Protein AF-A0AB39UZ59-F1 (afdb_monomer_lite)

Radius of gyration: 28.09 Å; chains: 1; bounding box: 66×59×65 Å

Sequence (91 aa):
MDRKASSAPNPHYRCPLGRLQPDRADPEAIKREGWREQGILVISPEDERLDWIEREFIRRIGERLYGRRPGRPSVAEARDGGSDRREVDHG

Secondary structure (DSSP, 8-state):
---------------GGGGGS-----HHHHHHHIIIII------TT-TTS-HHHHHHHHHHHHHHH-PPTT---TTGGGSS----------

pLDDT: mean 75.21, std 16.4, range [44.5, 95.25]

Foldseek 3Di:
DDDDDDPPPDPPPDPPCVVVPDDPPDPVVVQVCCCVPVVDHDDDLPDPPDDPVRSVVVQVVCCVPPNDDPPDDPPVRVPPPDDDDDDDDDD

Organism: NCBI:txid3142973

Structure (mmCIF, N/CA/C/O backbone):
data_AF-A0AB39UZ59-F1
#
_entry.id   AF-A0AB39UZ59-F1
#
loop_
_atom_site.group_PDB
_atom_site.id
_atom_site.type_symbol
_atom_site.label_atom_id
_atom_site.label_alt_id
_atom_site.label_comp_id
_atom_site.label_asym_id
_atom_site.label_entity_id
_atom_site.label_seq_id
_atom_site.pdbx_PDB_ins_code
_atom_site.Cartn_x
_atom_site.Cartn_y
_atom_site.Cartn_z
_atom_site.occupancy
_atom_site.B_iso_or_equiv
_atom_site.auth_seq_id
_atom_site.auth_comp_id
_atom_site.auth_asym_id
_atom_site.auth_atom_id
_atom_site.pdbx_PDB_model_num
ATOM 1 N N . MET A 1 1 ? -49.896 -50.802 8.585 1.00 46.12 1 MET A N 1
ATOM 2 C CA . MET A 1 1 ? -48.695 -50.601 9.432 1.00 46.12 1 MET A CA 1
ATOM 3 C C . MET A 1 1 ? -47.759 -49.760 8.594 1.00 46.12 1 MET A C 1
ATOM 5 O O . MET A 1 1 ? -46.948 -50.310 7.866 1.00 46.12 1 MET A O 1
ATOM 9 N N . ASP A 1 2 ? -47.914 -48.438 8.637 1.00 47.06 2 ASP A N 1
ATOM 10 C CA . ASP A 1 2 ? -47.311 -47.554 7.638 1.00 47.06 2 ASP A CA 1
ATOM 11 C C . ASP A 1 2 ? -46.542 -46.457 8.365 1.00 47.06 2 ASP A C 1
ATOM 13 O O . ASP A 1 2 ? -47.075 -45.414 8.735 1.00 47.06 2 ASP A O 1
ATOM 17 N N . ARG A 1 3 ? -45.264 -46.734 8.642 1.00 55.47 3 ARG A N 1
ATOM 18 C CA . ARG A 1 3 ? -44.324 -45.699 9.072 1.00 55.47 3 ARG A CA 1
ATOM 19 C C . ARG A 1 3 ? -43.888 -44.948 7.821 1.00 55.47 3 ARG A C 1
ATOM 21 O O . ARG A 1 3 ? -43.145 -45.504 7.017 1.00 55.47 3 ARG A O 1
ATOM 28 N N . LYS A 1 4 ? -44.290 -43.685 7.672 1.00 58.22 4 LYS A N 1
ATOM 29 C CA . LYS A 1 4 ? -43.615 -42.763 6.753 1.00 58.22 4 LYS A CA 1
ATOM 30 C C . LYS A 1 4 ? -42.933 -41.668 7.559 1.00 58.22 4 LYS A C 1
ATOM 32 O O . LYS A 1 4 ? -43.538 -41.037 8.418 1.00 58.22 4 LYS A O 1
ATOM 37 N N . ALA A 1 5 ? -41.630 -41.583 7.323 1.00 61.69 5 ALA A N 1
ATOM 38 C CA . ALA A 1 5 ? -40.637 -40.872 8.101 1.00 61.69 5 ALA A CA 1
ATOM 39 C C . ALA A 1 5 ? -41.016 -39.411 8.372 1.00 61.69 5 ALA A C 1
ATOM 41 O O . ALA A 1 5 ? -41.318 -38.652 7.452 1.00 61.69 5 ALA A O 1
ATOM 42 N N . SER A 1 6 ? -40.927 -39.027 9.645 1.00 57.91 6 SER A N 1
ATOM 43 C CA . SER A 1 6 ? -40.875 -37.631 10.062 1.00 57.91 6 SER A CA 1
ATOM 44 C C . SER A 1 6 ? -39.581 -37.026 9.511 1.00 57.91 6 SER A C 1
ATOM 46 O O . SER A 1 6 ? -38.490 -37.335 9.989 1.00 57.91 6 SER A O 1
ATOM 48 N N . SER A 1 7 ? -39.690 -36.224 8.452 1.00 59.03 7 SER A N 1
ATOM 49 C CA . SER A 1 7 ? -38.591 -35.394 7.962 1.00 59.03 7 SER A CA 1
ATOM 50 C C . SER A 1 7 ? -38.404 -34.246 8.950 1.00 59.03 7 SER A C 1
ATOM 52 O O . SER A 1 7 ? -39.035 -33.199 8.818 1.00 59.03 7 SER A O 1
ATOM 54 N N . ALA A 1 8 ? -37.581 -34.459 9.976 1.00 63.75 8 ALA A N 1
ATOM 55 C CA . ALA A 1 8 ? -37.217 -33.403 10.909 1.00 63.75 8 ALA A CA 1
ATOM 56 C C . ALA A 1 8 ? -36.523 -32.250 10.148 1.00 63.75 8 ALA A C 1
ATOM 58 O O . ALA A 1 8 ? -35.683 -32.517 9.283 1.00 63.75 8 ALA A O 1
ATOM 59 N N . PRO A 1 9 ? -36.855 -30.977 10.434 1.00 62.50 9 PRO A N 1
ATOM 60 C CA . PRO A 1 9 ? -36.169 -29.845 9.829 1.00 62.50 9 PRO A CA 1
ATOM 61 C C . PRO A 1 9 ? -34.706 -29.869 10.271 1.00 62.50 9 PRO A C 1
ATOM 63 O O . PRO A 1 9 ? -34.413 -29.811 11.463 1.00 62.50 9 PRO A O 1
ATOM 66 N N . ASN A 1 10 ? -33.790 -29.995 9.311 1.00 67.31 10 ASN A N 1
ATOM 67 C CA . ASN A 1 10 ? -32.355 -29.958 9.559 1.00 67.31 10 ASN A CA 1
ATOM 68 C C . ASN A 1 10 ? -31.998 -28.587 10.168 1.00 67.31 10 ASN A C 1
ATOM 70 O O . ASN A 1 10 ? -32.165 -27.571 9.482 1.00 67.31 10 ASN A O 1
ATOM 74 N N . PRO A 1 11 ? -31.549 -28.504 11.435 1.00 64.81 11 PRO A N 1
ATOM 75 C CA . PRO A 1 11 ? -31.126 -27.241 12.004 1.00 64.81 11 PRO A CA 1
ATOM 76 C C . PRO A 1 11 ? -29.796 -26.880 11.350 1.00 64.81 11 PRO A C 1
ATOM 78 O O . PRO A 1 11 ? -28.736 -27.357 11.751 1.00 64.81 11 PRO A O 1
ATOM 81 N N . HIS A 1 12 ? -29.851 -26.048 10.309 1.00 65.81 12 HIS A N 1
ATOM 82 C CA . HIS A 1 12 ? -28.665 -25.422 9.742 1.00 65.81 12 HIS A CA 1
ATOM 83 C C . HIS A 1 12 ? -27.919 -24.724 10.879 1.00 65.81 12 HIS A C 1
ATOM 85 O O . HIS A 1 12 ? -28.359 -23.690 11.387 1.00 65.81 12 HIS A O 1
ATOM 91 N N . TYR A 1 13 ? -26.815 -25.332 11.314 1.00 63.78 13 TYR A N 1
ATOM 92 C CA . TYR A 1 13 ? -25.997 -24.838 12.409 1.00 63.78 13 TYR A CA 1
ATOM 93 C C . TYR A 1 13 ? -25.347 -23.532 11.949 1.00 63.78 13 TYR A C 1
ATOM 95 O O . TYR A 1 13 ? -24.311 -23.513 11.288 1.00 63.78 13 TYR A O 1
ATOM 103 N N . ARG A 1 14 ? -26.017 -22.411 12.216 1.00 68.56 14 ARG A N 1
ATOM 104 C CA . ARG A 1 14 ? -25.512 -21.087 11.873 1.00 68.56 14 ARG A CA 1
ATOM 105 C C . ARG A 1 14 ? -24.461 -20.738 12.913 1.00 68.56 14 ARG A C 1
ATOM 107 O O . ARG A 1 14 ? -24.801 -20.515 14.074 1.00 68.56 14 ARG A O 1
ATOM 114 N N . CYS A 1 15 ? -23.192 -20.727 12.509 1.00 69.88 15 CYS A N 1
ATOM 115 C CA . CYS A 1 15 ? -22.085 -20.383 13.395 1.00 69.88 15 CYS A CA 1
ATOM 116 C C . CYS A 1 15 ? -22.404 -19.083 14.157 1.00 69.88 15 CYS A C 1
ATOM 118 O O . CYS A 1 15 ? -22.637 -18.053 13.515 1.00 69.88 15 CYS A O 1
ATOM 120 N N . PRO A 1 16 ? -22.406 -19.090 15.504 1.00 67.12 16 PRO A N 1
ATOM 121 C CA . PRO A 1 16 ? -22.744 -17.908 16.296 1.00 67.12 16 PRO A CA 1
ATOM 122 C C . PRO A 1 16 ? -21.760 -16.753 16.065 1.00 67.12 16 PRO A C 1
ATOM 124 O O . PRO A 1 16 ? -22.156 -15.597 16.175 1.00 67.12 16 PRO A O 1
ATOM 127 N N . LEU A 1 17 ? -20.527 -17.064 15.648 1.00 70.88 17 LEU A N 1
ATOM 128 C CA . LEU A 1 17 ? -19.497 -16.092 15.272 1.00 70.88 17 LEU A CA 1
ATOM 129 C C . LEU A 1 17 ? -19.780 -15.374 13.945 1.00 70.88 17 LEU A C 1
ATOM 131 O O . LEU A 1 17 ? -19.313 -14.260 13.754 1.00 70.88 17 LEU A O 1
ATOM 135 N N . GLY A 1 18 ? -20.582 -15.956 13.046 1.00 66.62 18 GLY A N 1
ATOM 136 C CA . GLY A 1 18 ? -20.919 -15.314 11.771 1.00 66.62 18 GLY A CA 1
ATOM 137 C C . GLY A 1 18 ? -21.768 -14.049 11.937 1.00 66.62 18 GLY A C 1
ATOM 138 O O . GLY A 1 18 ? -21.753 -13.189 11.070 1.00 66.62 18 GLY A O 1
ATOM 139 N N . ARG A 1 19 ? -22.479 -13.909 13.067 1.00 67.56 19 ARG A N 1
ATOM 140 C CA . ARG A 1 19 ? -23.214 -12.680 13.427 1.00 67.56 19 ARG A CA 1
ATOM 141 C C . ARG A 1 19 ? -22.325 -11.590 14.022 1.00 67.56 19 ARG A C 1
ATOM 143 O O . ARG A 1 19 ? -22.764 -10.455 14.125 1.00 67.56 19 ARG A O 1
ATOM 150 N N . LEU A 1 20 ? -21.121 -11.955 14.455 1.00 70.56 20 LEU A N 1
ATOM 151 C CA . LEU A 1 20 ? -20.122 -11.036 14.998 1.00 70.56 20 LEU A CA 1
ATOM 152 C C . LEU A 1 20 ? -19.089 -10.645 13.942 1.00 70.56 20 LEU A C 1
ATOM 154 O O . LEU A 1 20 ? -18.127 -9.954 14.264 1.00 70.56 20 LEU A O 1
ATOM 158 N N . GLN A 1 21 ? -19.252 -11.113 12.702 1.00 72.88 21 GLN A N 1
ATOM 159 C CA . GLN A 1 21 ? -18.388 -10.690 11.620 1.00 72.88 21 GLN A CA 1
ATOM 160 C C . GLN A 1 21 ? -18.695 -9.211 11.361 1.00 72.88 21 GLN A C 1
ATOM 162 O O . GLN A 1 21 ? -19.841 -8.903 11.028 1.00 72.88 21 GLN A O 1
ATOM 167 N N . PRO A 1 22 ? -17.731 -8.298 11.577 1.00 68.44 22 PRO A N 1
ATOM 168 C CA . PRO A 1 22 ? -17.962 -6.890 11.313 1.00 68.44 22 PRO A CA 1
ATOM 169 C C . PRO A 1 22 ? -18.368 -6.729 9.850 1.00 68.44 22 PRO A C 1
ATOM 171 O O . PRO A 1 22 ? -17.849 -7.434 8.974 1.00 68.44 22 PRO A O 1
ATOM 174 N N . ASP A 1 23 ? -19.308 -5.819 9.598 1.00 75.50 23 ASP A N 1
ATOM 175 C CA . ASP A 1 23 ? -19.649 -5.422 8.239 1.00 75.50 23 ASP A CA 1
ATOM 176 C C . ASP A 1 23 ? -18.370 -5.079 7.474 1.00 75.50 23 ASP A C 1
ATOM 178 O O . ASP A 1 23 ? -17.404 -4.556 8.042 1.00 75.50 23 ASP A O 1
ATOM 182 N N . ARG A 1 24 ? -18.342 -5.417 6.180 1.00 73.00 24 ARG A N 1
ATOM 183 C CA . ARG A 1 24 ? -17.196 -5.097 5.327 1.00 73.00 24 ARG A CA 1
ATOM 184 C C . ARG A 1 24 ? -17.006 -3.585 5.334 1.00 73.00 24 ARG A C 1
ATOM 186 O O . ARG A 1 24 ? -17.752 -2.867 4.674 1.00 73.00 24 ARG A O 1
ATOM 193 N N . ALA A 1 25 ? -16.015 -3.127 6.090 1.00 77.75 25 ALA A N 1
ATOM 194 C CA . ALA A 1 25 ? -15.626 -1.733 6.111 1.00 77.75 25 ALA A CA 1
ATOM 195 C C . ALA A 1 25 ? -15.198 -1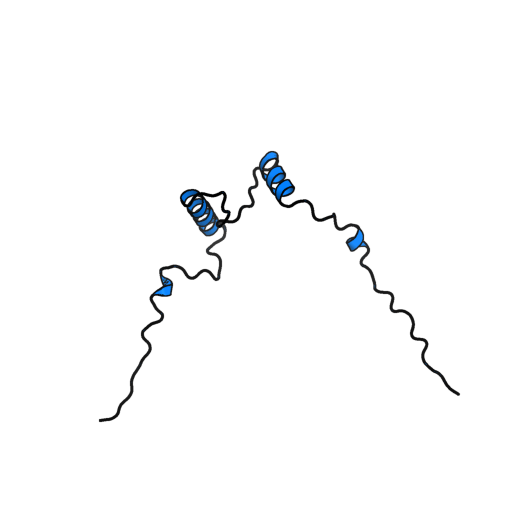.302 4.704 1.00 77.75 25 ALA A C 1
ATOM 197 O O . ALA A 1 25 ? -14.651 -2.097 3.930 1.00 77.75 25 ALA A O 1
ATOM 198 N N . ASP A 1 26 ? -15.483 -0.042 4.379 1.00 86.50 26 ASP A N 1
ATOM 199 C CA . ASP A 1 26 ? -15.120 0.536 3.094 1.00 86.50 26 ASP A CA 1
ATOM 200 C C . ASP A 1 26 ? -13.599 0.399 2.874 1.00 86.50 26 ASP A C 1
ATOM 202 O O . ASP A 1 26 ? -12.809 0.902 3.683 1.00 86.50 26 ASP A O 1
ATOM 206 N N . PRO A 1 27 ? -13.154 -0.297 1.812 1.00 85.69 27 PRO A N 1
ATOM 207 C CA . PRO A 1 27 ? -11.737 -0.549 1.590 1.00 85.69 27 PRO A CA 1
ATOM 208 C C . PRO A 1 27 ? -10.933 0.738 1.388 1.00 85.69 27 PRO A C 1
ATOM 210 O O . PRO A 1 27 ? -9.750 0.765 1.728 1.00 85.69 27 PRO A O 1
ATOM 213 N N . GLU A 1 28 ? -11.533 1.806 0.853 1.00 86.69 28 GLU A N 1
ATOM 214 C CA . GLU A 1 28 ? -10.839 3.090 0.721 1.00 86.69 28 GLU A CA 1
ATOM 215 C C . GLU A 1 28 ? -10.696 3.810 2.066 1.00 86.69 28 GLU A C 1
ATOM 217 O O . GLU A 1 28 ? -9.623 4.353 2.347 1.00 86.69 28 GLU A O 1
ATOM 222 N N . ALA A 1 29 ? -11.714 3.764 2.931 1.00 88.06 29 ALA A N 1
ATOM 223 C CA . ALA A 1 29 ? -11.613 4.248 4.305 1.00 88.06 29 ALA A CA 1
ATOM 224 C C . ALA A 1 29 ? -10.495 3.533 5.082 1.00 88.06 29 ALA A C 1
ATOM 226 O O . ALA A 1 29 ? -9.659 4.211 5.678 1.00 88.06 29 ALA A O 1
ATOM 227 N N . ILE A 1 30 ? -10.407 2.199 4.992 1.00 89.75 30 ILE A N 1
ATOM 228 C CA . ILE A 1 30 ? -9.344 1.416 5.651 1.00 89.75 30 ILE A CA 1
ATOM 229 C C . ILE A 1 30 ? -7.958 1.818 5.139 1.00 89.75 30 ILE A C 1
ATOM 231 O O . ILE A 1 30 ? -7.040 2.019 5.929 1.00 89.75 30 ILE A O 1
ATOM 235 N N . LYS A 1 31 ? -7.779 1.962 3.819 1.00 90.38 31 LYS A N 1
ATOM 236 C CA . LYS A 1 31 ? -6.493 2.398 3.248 1.00 90.38 31 LYS A CA 1
ATOM 237 C C . LYS A 1 31 ? -6.096 3.788 3.742 1.00 90.38 31 LYS A C 1
ATOM 239 O O . LYS A 1 31 ? -4.928 4.025 4.037 1.00 90.38 31 LYS A O 1
ATOM 244 N N . ARG A 1 32 ? -7.063 4.707 3.829 1.00 89.88 32 ARG A N 1
ATOM 245 C CA . ARG A 1 32 ? -6.831 6.079 4.293 1.00 89.88 32 ARG A CA 1
ATOM 246 C C . ARG A 1 32 ? -6.470 6.120 5.775 1.00 89.88 32 ARG A C 1
ATOM 248 O O . ARG A 1 32 ? -5.553 6.848 6.142 1.00 89.88 32 ARG A O 1
ATOM 255 N N . GLU A 1 33 ? -7.178 5.366 6.606 1.00 92.25 33 GLU A N 1
ATOM 256 C CA . GLU A 1 33 ? -6.892 5.242 8.038 1.00 92.25 33 GLU A CA 1
ATOM 257 C C . GLU A 1 33 ? -5.529 4.586 8.270 1.00 92.25 33 GLU A C 1
ATOM 259 O O . GLU A 1 33 ? -4.674 5.172 8.929 1.00 92.25 33 GLU A O 1
ATOM 264 N N . GLY A 1 34 ? -5.267 3.448 7.619 1.00 93.25 34 GLY A N 1
ATOM 265 C CA . GLY A 1 34 ? -3.978 2.761 7.677 1.00 93.25 34 GLY A CA 1
ATOM 266 C C . GLY A 1 34 ? -2.809 3.668 7.291 1.00 93.25 34 GLY A C 1
ATOM 267 O O . GLY A 1 34 ? -1.774 3.651 7.956 1.00 93.25 34 GLY A O 1
ATOM 268 N N . TRP A 1 35 ? -2.988 4.533 6.289 1.00 93.50 35 TRP A N 1
ATOM 269 C CA . TRP A 1 35 ? -1.980 5.529 5.933 1.00 93.50 35 TRP A CA 1
ATOM 270 C C . TRP A 1 35 ? -1.806 6.603 7.012 1.00 93.50 35 TRP A C 1
ATOM 272 O O . TRP A 1 35 ? -0.681 6.897 7.410 1.00 93.50 35 TRP A O 1
ATOM 282 N N . ARG A 1 36 ? -2.906 7.192 7.494 1.00 93.62 36 ARG A N 1
ATOM 283 C CA . ARG A 1 36 ? -2.871 8.324 8.434 1.00 93.62 36 ARG A CA 1
ATOM 284 C C . ARG A 1 36 ? -2.387 7.943 9.827 1.00 93.62 36 ARG A C 1
ATOM 286 O O . ARG A 1 36 ? -1.720 8.752 10.461 1.00 93.62 36 ARG A O 1
ATOM 293 N N . GLU A 1 37 ? -2.761 6.764 10.304 1.00 95.25 37 GLU A N 1
ATOM 294 C CA . GLU A 1 37 ? -2.528 6.355 11.690 1.00 95.25 37 GLU A CA 1
ATOM 295 C C . GLU A 1 37 ? -1.331 5.415 11.833 1.00 95.25 37 GLU A C 1
ATOM 297 O O . GLU A 1 37 ? -0.633 5.463 12.842 1.00 95.25 37 GLU A O 1
ATOM 302 N N . GLN A 1 38 ? -1.073 4.572 10.828 1.00 93.75 38 GLN A N 1
ATOM 303 C CA . GLN A 1 38 ? -0.073 3.499 10.913 1.00 93.75 38 GLN A CA 1
ATOM 304 C C . GLN A 1 38 ? 1.043 3.631 9.867 1.00 93.75 38 GLN A C 1
ATOM 306 O O . GLN A 1 38 ? 2.023 2.891 9.920 1.00 93.75 38 GLN A O 1
ATOM 311 N N . GLY A 1 39 ? 0.913 4.553 8.904 1.00 91.12 39 GLY A N 1
ATOM 312 C CA . GLY A 1 39 ? 1.853 4.690 7.789 1.00 91.12 39 GLY A CA 1
ATOM 313 C C . GLY A 1 39 ? 1.830 3.506 6.816 1.00 91.12 39 GLY A C 1
ATOM 314 O O . GLY A 1 39 ? 2.806 3.277 6.102 1.00 91.12 39 GLY A O 1
ATOM 315 N N . ILE A 1 40 ? 0.739 2.734 6.784 1.00 91.31 40 ILE A N 1
ATOM 316 C CA . ILE A 1 40 ? 0.592 1.551 5.929 1.00 91.31 40 ILE A CA 1
ATOM 317 C C . ILE A 1 40 ? -0.172 1.932 4.661 1.00 91.31 40 ILE A C 1
ATOM 319 O O . ILE A 1 40 ? -1.315 2.379 4.720 1.00 91.31 40 ILE A O 1
ATOM 323 N N . LEU A 1 41 ? 0.443 1.697 3.501 1.00 90.56 41 LEU A N 1
ATOM 324 C CA . LEU A 1 41 ? -0.166 1.922 2.192 1.00 90.56 41 LEU A CA 1
ATOM 325 C C . LEU A 1 41 ? -0.400 0.591 1.468 1.00 90.56 41 LEU A C 1
ATOM 327 O O . LEU A 1 41 ? 0.544 -0.144 1.184 1.00 90.56 41 LEU A O 1
ATOM 331 N N . VAL A 1 42 ? -1.658 0.310 1.114 1.00 89.62 42 VAL A N 1
ATOM 332 C CA . VAL A 1 42 ? -2.036 -0.831 0.263 1.00 89.62 42 VAL A CA 1
ATOM 333 C C . VAL A 1 42 ? -2.518 -0.308 -1.084 1.00 89.62 42 VAL A C 1
ATOM 335 O O . VAL A 1 42 ? -3.655 0.153 -1.223 1.00 89.62 42 VAL A O 1
ATOM 338 N N . ILE A 1 43 ? -1.655 -0.403 -2.090 1.00 90.00 43 ILE A N 1
ATOM 339 C CA . ILE A 1 43 ? -1.930 0.058 -3.451 1.00 90.00 43 ILE A CA 1
ATOM 340 C C . ILE A 1 43 ? -1.568 -1.019 -4.475 1.00 90.00 43 ILE A C 1
ATOM 342 O O . ILE A 1 43 ? -0.648 -1.810 -4.267 1.00 90.00 43 ILE A O 1
ATOM 346 N N . SER A 1 44 ? -2.324 -1.067 -5.573 1.00 88.56 44 SER A N 1
ATOM 347 C CA . SER A 1 44 ? -1.982 -1.916 -6.712 1.00 88.56 44 SER A CA 1
ATOM 348 C C . SER A 1 44 ? -0.868 -1.248 -7.524 1.00 88.56 44 SER A C 1
ATOM 350 O O . SER A 1 44 ? -0.972 -0.052 -7.790 1.00 88.56 44 SER A O 1
ATOM 352 N N . PRO A 1 45 ? 0.151 -1.981 -8.005 1.00 87.25 45 PRO A N 1
ATOM 353 C CA . PRO A 1 45 ? 1.128 -1.434 -8.951 1.00 87.25 45 PRO A CA 1
ATOM 354 C C . PRO A 1 45 ? 0.505 -1.028 -10.301 1.00 87.25 45 PRO A C 1
ATOM 356 O O . PRO A 1 45 ? 1.182 -0.444 -11.139 1.00 87.25 45 PRO A O 1
ATOM 359 N N . GLU A 1 46 ? -0.765 -1.361 -10.534 1.00 87.56 46 GLU A N 1
ATOM 360 C CA . GLU A 1 46 ? -1.533 -1.018 -11.736 1.00 87.56 46 GLU A CA 1
ATOM 361 C C . GLU A 1 46 ? -2.584 0.074 -11.466 1.00 87.56 46 GLU A C 1
ATOM 363 O O . GLU A 1 46 ? -3.427 0.323 -12.322 1.00 87.56 46 GLU A O 1
ATOM 368 N N . ASP A 1 47 ? -2.559 0.718 -10.290 1.00 90.75 47 ASP A N 1
ATOM 369 C CA . ASP A 1 47 ? -3.476 1.817 -9.961 1.00 90.75 47 ASP A CA 1
ATOM 370 C C . ASP A 1 47 ? -3.295 2.981 -10.954 1.00 90.75 47 ASP A C 1
ATOM 372 O O . ASP A 1 47 ? -2.179 3.436 -11.217 1.00 90.75 47 ASP A O 1
ATOM 376 N N . GLU A 1 48 ? -4.401 3.447 -11.534 1.00 91.94 48 GLU A N 1
ATOM 377 C CA . GLU A 1 48 ? -4.409 4.488 -12.567 1.00 91.94 48 GLU A CA 1
ATOM 378 C C . GLU A 1 48 ? -3.894 5.840 -12.068 1.00 91.94 48 GLU A C 1
ATOM 380 O O . GLU A 1 48 ? -3.375 6.621 -12.861 1.00 91.94 48 GLU A O 1
ATOM 385 N N . ARG A 1 49 ? -3.979 6.078 -10.753 1.00 92.62 49 ARG A N 1
ATOM 386 C CA . ARG A 1 49 ? -3.505 7.303 -10.098 1.00 92.62 49 ARG A CA 1
ATOM 387 C C . ARG A 1 49 ? -1.980 7.382 -10.029 1.00 92.62 49 ARG A C 1
ATOM 389 O O . ARG A 1 49 ? -1.463 8.456 -9.747 1.00 92.62 49 ARG A O 1
ATOM 396 N N . LEU A 1 50 ? -1.285 6.264 -10.257 1.00 92.88 50 LEU A N 1
ATOM 397 C CA . LEU A 1 50 ? 0.171 6.194 -10.265 1.00 92.88 50 LEU A CA 1
ATOM 398 C C . LEU A 1 50 ? 0.718 6.465 -11.666 1.00 92.88 50 LEU A C 1
ATOM 400 O O . LEU A 1 50 ? 0.308 5.803 -12.630 1.00 92.88 50 LEU A O 1
ATOM 404 N N . ASP A 1 51 ? 1.704 7.352 -11.757 1.00 93.69 51 ASP A N 1
ATOM 405 C CA . ASP A 1 51 ? 2.524 7.512 -12.953 1.00 93.69 51 ASP A CA 1
ATOM 406 C C . ASP A 1 51 ? 3.400 6.269 -13.187 1.00 93.69 51 ASP A C 1
ATOM 408 O O . ASP A 1 51 ? 3.667 5.470 -12.284 1.00 93.69 51 ASP A O 1
ATOM 412 N N . TRP A 1 52 ? 3.873 6.094 -14.420 1.00 92.25 52 TRP A N 1
ATOM 413 C CA . TRP A 1 52 ? 4.749 4.991 -14.798 1.00 92.25 52 TRP A CA 1
ATOM 414 C C . TRP A 1 52 ? 5.954 4.830 -13.853 1.00 92.25 52 TRP A C 1
ATOM 416 O O . TRP A 1 52 ? 6.254 3.702 -13.448 1.00 92.25 52 TRP A O 1
ATOM 426 N N . ILE A 1 53 ? 6.604 5.932 -13.456 1.00 94.25 53 ILE A N 1
ATOM 427 C CA . ILE A 1 53 ? 7.743 5.886 -12.524 1.00 94.25 53 ILE A CA 1
ATOM 428 C C . ILE A 1 53 ? 7.326 5.292 -11.174 1.00 94.25 53 ILE A C 1
ATOM 430 O O . ILE A 1 53 ? 8.016 4.428 -10.627 1.00 94.25 53 ILE A O 1
ATOM 434 N N . GLU A 1 54 ? 6.195 5.740 -10.633 1.00 94.69 54 GLU A N 1
ATOM 435 C CA . GLU A 1 54 ? 5.708 5.327 -9.317 1.00 94.69 54 GLU A CA 1
ATOM 436 C C . GLU A 1 54 ? 5.331 3.843 -9.313 1.00 94.69 54 GLU A C 1
ATOM 438 O O . GLU A 1 54 ? 5.687 3.106 -8.387 1.00 94.69 54 GLU A O 1
ATOM 443 N N . ARG A 1 55 ? 4.689 3.373 -10.391 1.00 94.12 55 ARG A N 1
ATOM 444 C CA . ARG A 1 55 ? 4.359 1.953 -10.586 1.00 94.12 55 ARG A CA 1
ATOM 445 C C . ARG A 1 55 ? 5.604 1.081 -10.578 1.00 94.12 55 ARG A C 1
ATOM 447 O O . ARG A 1 55 ? 5.631 0.043 -9.915 1.00 94.12 55 ARG A O 1
ATOM 454 N N . GLU A 1 56 ? 6.641 1.501 -11.294 1.00 92.56 56 GLU A N 1
ATOM 455 C CA . GLU A 1 56 ? 7.890 0.751 -11.378 1.00 92.56 56 GLU A CA 1
ATOM 456 C C . GLU A 1 56 ? 8.636 0.740 -10.037 1.00 92.56 56 GLU A C 1
ATOM 458 O O . GLU A 1 56 ? 9.167 -0.295 -9.628 1.00 92.56 56 GLU A O 1
ATOM 463 N N . PHE A 1 57 ? 8.612 1.852 -9.297 1.00 93.38 57 PHE A N 1
ATOM 464 C CA . PHE A 1 57 ? 9.191 1.931 -7.957 1.00 93.38 57 PHE A CA 1
ATOM 465 C C . PHE A 1 57 ? 8.493 0.984 -6.972 1.00 93.38 57 PHE A C 1
ATOM 467 O O . PHE A 1 57 ? 9.158 0.184 -6.307 1.00 93.38 57 PHE A O 1
ATOM 474 N N . ILE A 1 58 ? 7.156 1.010 -6.927 1.00 92.56 58 ILE A N 1
ATOM 475 C CA . ILE A 1 58 ? 6.345 0.112 -6.091 1.00 92.56 58 ILE A CA 1
ATOM 476 C C . ILE A 1 58 ? 6.594 -1.347 -6.477 1.00 92.56 58 ILE A C 1
ATOM 478 O O . ILE A 1 58 ? 6.821 -2.181 -5.600 1.00 92.56 58 ILE A O 1
ATOM 482 N N . ARG A 1 59 ? 6.618 -1.661 -7.779 1.00 91.31 59 ARG A N 1
ATOM 483 C CA . ARG A 1 59 ? 6.915 -3.009 -8.275 1.00 91.31 59 ARG A CA 1
ATOM 484 C C . ARG A 1 59 ? 8.290 -3.478 -7.819 1.00 91.31 59 ARG A C 1
ATOM 486 O O . ARG A 1 59 ? 8.401 -4.566 -7.267 1.00 91.31 59 ARG A O 1
ATOM 493 N N . ARG A 1 60 ? 9.329 -2.660 -7.995 1.00 92.25 60 ARG A N 1
ATOM 494 C CA . ARG A 1 60 ? 10.7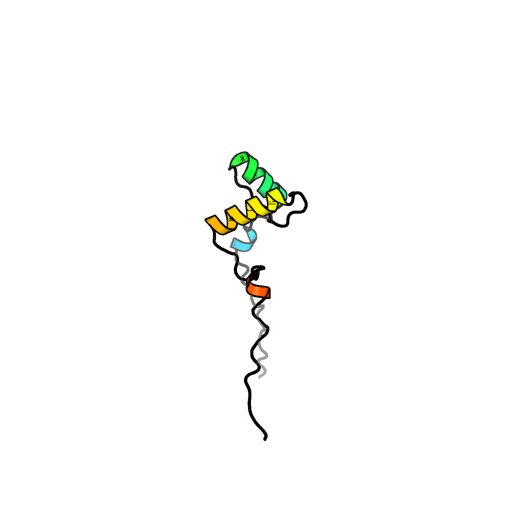03 -3.009 -7.613 1.00 92.25 60 ARG A CA 1
ATOM 495 C C . ARG A 1 60 ? 10.855 -3.196 -6.105 1.00 92.25 60 ARG A C 1
ATOM 497 O O . ARG A 1 60 ? 11.547 -4.118 -5.678 1.00 92.25 60 ARG A O 1
ATOM 504 N N . ILE A 1 61 ? 10.218 -2.348 -5.294 1.00 93.38 61 ILE A N 1
ATOM 505 C CA . ILE A 1 61 ? 10.185 -2.522 -3.836 1.00 93.38 61 ILE A CA 1
ATOM 506 C C . ILE A 1 61 ? 9.463 -3.817 -3.476 1.00 93.38 61 ILE A C 1
ATOM 508 O O . ILE A 1 61 ? 10.000 -4.600 -2.697 1.00 93.38 61 ILE A O 1
ATOM 512 N N . GLY A 1 62 ? 8.290 -4.060 -4.061 1.00 91.25 62 GLY A N 1
ATOM 513 C CA . GLY A 1 62 ? 7.509 -5.271 -3.832 1.00 91.25 62 GLY A CA 1
ATOM 514 C C . GLY A 1 62 ? 8.287 -6.533 -4.195 1.00 91.25 62 GLY A C 1
ATOM 515 O O . GLY A 1 62 ? 8.394 -7.435 -3.374 1.00 91.25 62 GLY A O 1
ATOM 516 N N . GLU A 1 63 ? 8.913 -6.567 -5.373 1.00 92.81 63 GLU A N 1
ATOM 517 C CA . GLU A 1 63 ? 9.749 -7.687 -5.821 1.00 92.81 63 GLU A CA 1
ATOM 518 C C . GLU A 1 63 ? 10.969 -7.901 -4.918 1.00 92.81 63 GLU A C 1
ATOM 520 O O . GLU A 1 63 ? 11.337 -9.040 -4.640 1.00 9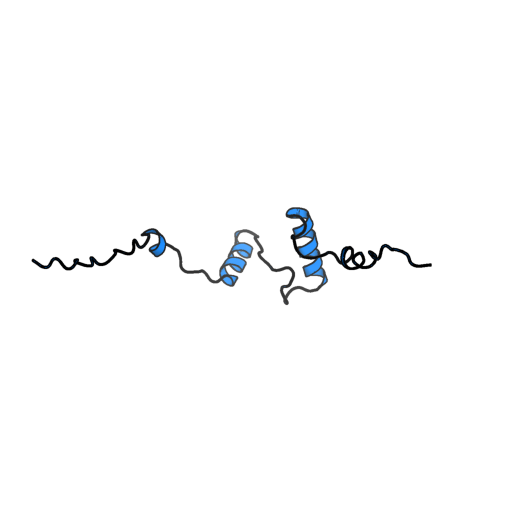2.81 63 GLU A O 1
ATOM 525 N N . ARG A 1 64 ? 11.585 -6.823 -4.419 1.00 93.88 64 ARG A N 1
ATOM 526 C CA . ARG A 1 64 ? 12.721 -6.911 -3.494 1.00 93.88 64 ARG A CA 1
ATOM 527 C C . ARG A 1 64 ? 12.312 -7.420 -2.110 1.00 93.88 64 ARG A C 1
ATOM 529 O O . ARG A 1 64 ? 13.090 -8.133 -1.487 1.00 93.88 64 ARG A O 1
ATOM 536 N N . LEU A 1 65 ? 11.147 -7.011 -1.607 1.00 93.50 65 LEU A N 1
ATOM 537 C CA . LEU A 1 65 ? 10.689 -7.344 -0.254 1.00 93.50 65 LEU A CA 1
ATOM 538 C C . LEU A 1 65 ? 9.959 -8.690 -0.180 1.00 93.50 65 LEU A C 1
ATOM 540 O O . LEU A 1 65 ? 10.114 -9.405 0.803 1.00 93.50 65 LEU A O 1
ATOM 544 N N . TYR A 1 66 ? 9.179 -9.036 -1.204 1.00 91.06 66 TYR A N 1
ATOM 545 C CA . TYR A 1 66 ? 8.283 -10.198 -1.208 1.00 91.06 66 TYR A CA 1
ATOM 546 C C . TYR A 1 66 ? 8.584 -11.201 -2.329 1.00 91.06 66 TYR A C 1
ATOM 548 O O . TYR A 1 66 ? 7.901 -12.217 -2.448 1.00 91.06 66 TYR A O 1
ATOM 556 N N . GLY A 1 67 ? 9.612 -10.946 -3.140 1.00 89.50 67 GLY A N 1
ATOM 557 C CA . GLY A 1 67 ? 9.952 -11.776 -4.288 1.00 89.50 67 GLY A CA 1
ATOM 558 C C . GLY A 1 67 ? 9.093 -11.477 -5.517 1.00 89.50 67 GLY A C 1
ATOM 559 O O . GLY A 1 67 ? 8.104 -10.740 -5.480 1.00 89.50 67 GLY A O 1
ATOM 560 N N . ARG A 1 68 ? 9.489 -12.051 -6.656 1.00 84.50 68 ARG A N 1
ATOM 561 C CA . ARG A 1 68 ? 8.747 -11.903 -7.911 1.00 84.50 68 ARG A CA 1
ATOM 562 C C . ARG A 1 68 ? 7.407 -12.634 -7.805 1.00 84.50 68 ARG A C 1
ATOM 564 O O . ARG A 1 68 ? 7.361 -13.804 -7.431 1.00 84.50 68 ARG A O 1
ATOM 571 N N . ARG A 1 69 ? 6.316 -11.956 -8.174 1.00 76.00 69 ARG A N 1
ATOM 572 C CA . ARG A 1 69 ? 4.975 -12.556 -8.189 1.00 76.00 69 ARG A CA 1
ATOM 573 C C . ARG A 1 69 ? 4.951 -13.721 -9.196 1.00 76.00 69 ARG A C 1
ATOM 575 O O . ARG A 1 69 ? 5.232 -13.481 -10.374 1.00 76.00 69 ARG A O 1
ATOM 582 N N . PRO A 1 70 ? 4.625 -14.959 -8.782 1.00 64.75 70 PRO A N 1
ATOM 583 C CA . PRO A 1 70 ? 4.541 -16.083 -9.706 1.00 64.75 70 PRO A CA 1
ATOM 584 C C . PRO A 1 70 ? 3.414 -15.829 -10.716 1.00 64.75 70 PRO A C 1
ATOM 586 O O . PRO A 1 70 ? 2.298 -15.485 -10.329 1.00 64.75 70 PRO A O 1
ATOM 589 N N . GLY A 1 71 ? 3.718 -15.958 -12.010 1.00 64.88 71 GLY A N 1
ATOM 590 C CA . GLY A 1 71 ? 2.726 -15.877 -13.090 1.00 64.88 71 GLY A CA 1
ATOM 591 C C . GLY A 1 71 ? 2.757 -14.625 -13.972 1.00 64.88 71 GLY A C 1
ATOM 592 O O . GLY A 1 71 ? 1.959 -14.54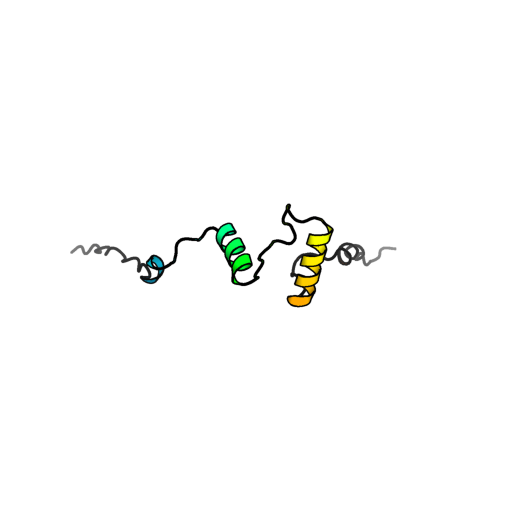5 -14.901 1.00 64.88 71 GLY A O 1
ATOM 593 N N . ARG A 1 72 ? 3.673 -13.669 -13.757 1.00 53.94 72 ARG A N 1
ATOM 594 C CA . ARG A 1 72 ? 3.969 -12.644 -14.774 1.00 53.94 72 ARG A CA 1
ATOM 595 C C . ARG A 1 72 ? 5.273 -13.032 -15.480 1.00 53.94 72 ARG A C 1
ATOM 597 O O . ARG A 1 72 ? 6.327 -12.833 -14.873 1.00 53.94 72 ARG A O 1
ATOM 604 N N . PRO A 1 73 ? 5.231 -13.611 -16.699 1.00 51.75 73 PRO A N 1
ATOM 605 C CA . PRO A 1 73 ? 6.453 -13.923 -17.428 1.00 51.75 73 PRO A CA 1
ATOM 606 C C . PRO A 1 73 ? 7.228 -12.626 -17.611 1.00 51.75 73 PRO A C 1
ATOM 608 O O . PRO A 1 73 ? 6.674 -11.592 -18.001 1.00 51.75 73 PRO A O 1
ATOM 611 N N . SER A 1 74 ? 8.504 -12.652 -17.248 1.00 56.31 74 SER A N 1
ATOM 612 C CA . SER A 1 74 ? 9.359 -11.512 -17.505 1.00 56.31 74 SER A CA 1
ATOM 613 C C . SER A 1 74 ? 9.520 -11.342 -19.010 1.00 56.31 74 SER A C 1
ATOM 615 O O . SER A 1 74 ? 9.535 -12.309 -19.767 1.00 56.31 74 SER A O 1
ATOM 617 N N . VAL A 1 75 ? 9.675 -10.100 -19.461 1.00 61.06 75 VAL A N 1
ATOM 618 C CA . VAL A 1 75 ? 9.955 -9.775 -20.872 1.00 61.06 75 VAL A CA 1
ATOM 619 C C . VAL A 1 75 ? 11.197 -10.495 -21.432 1.00 61.06 75 VAL A C 1
ATOM 621 O O . VAL A 1 75 ? 11.380 -10.533 -22.645 1.00 61.06 75 VAL A O 1
ATOM 624 N N . ALA A 1 76 ? 12.030 -11.089 -20.569 1.00 58.56 76 ALA A N 1
ATOM 625 C CA . ALA A 1 76 ? 13.150 -11.944 -20.951 1.00 58.56 76 ALA A CA 1
ATOM 626 C C . ALA A 1 76 ? 12.719 -13.363 -21.384 1.00 58.56 76 ALA A C 1
ATOM 628 O O . ALA A 1 76 ? 13.355 -13.942 -22.255 1.00 58.56 76 ALA A O 1
ATOM 629 N N . GLU A 1 77 ? 11.627 -13.903 -20.835 1.00 55.47 77 GLU A N 1
ATOM 630 C CA . GLU A 1 77 ? 11.169 -15.286 -21.061 1.00 55.47 77 GLU A CA 1
ATOM 631 C C . GLU A 1 77 ? 1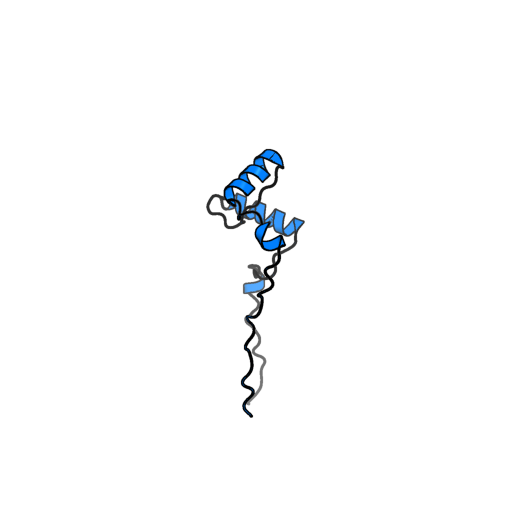0.279 -15.425 -22.308 1.00 55.47 77 GLU A C 1
ATOM 633 O O . GLU A 1 77 ? 10.136 -16.510 -22.860 1.00 55.47 77 GLU A O 1
ATOM 638 N N . ALA A 1 78 ? 9.724 -14.320 -22.817 1.00 57.81 78 ALA A N 1
ATOM 639 C CA . ALA A 1 78 ? 8.871 -14.326 -24.010 1.00 57.81 78 ALA A CA 1
ATOM 640 C C . ALA A 1 78 ? 9.622 -14.642 -25.323 1.00 57.81 78 ALA A C 1
ATOM 642 O O . ALA A 1 78 ? 8.992 -14.757 -26.372 1.00 57.81 78 ALA A O 1
ATOM 643 N N . ARG A 1 79 ? 10.957 -14.754 -25.293 1.00 56.84 79 ARG A N 1
ATOM 644 C CA . ARG A 1 79 ? 11.795 -14.939 -26.490 1.00 56.84 79 ARG A CA 1
ATOM 645 C C . ARG A 1 79 ? 12.318 -16.362 -26.700 1.00 56.84 79 ARG A C 1
ATOM 647 O O . ARG A 1 79 ? 12.867 -16.617 -27.764 1.00 56.84 79 ARG A O 1
ATOM 654 N N . ASP A 1 80 ? 12.116 -17.276 -25.752 1.00 54.38 80 ASP A N 1
ATOM 655 C CA . ASP A 1 80 ? 12.770 -18.599 -25.765 1.00 54.38 80 ASP A CA 1
ATOM 656 C C . ASP A 1 80 ? 11.847 -19.770 -26.171 1.00 54.38 80 ASP A C 1
ATOM 658 O O . ASP A 1 80 ? 12.197 -20.937 -26.060 1.00 54.38 80 ASP A O 1
ATOM 662 N N . GLY A 1 81 ? 10.643 -19.485 -26.676 1.00 55.00 81 GLY A N 1
ATOM 663 C CA . GLY A 1 81 ? 9.650 -20.512 -27.034 1.00 55.00 81 GLY A CA 1
ATOM 664 C C . GLY A 1 81 ? 9.719 -21.043 -28.472 1.00 55.00 81 GLY A C 1
ATOM 665 O O . GLY A 1 81 ? 8.742 -21.620 -28.943 1.00 55.00 81 GLY A O 1
ATOM 666 N N . GLY A 1 82 ? 10.802 -20.796 -29.213 1.00 59.66 82 GLY A N 1
ATOM 667 C CA . GLY A 1 82 ? 10.808 -20.934 -30.672 1.00 59.66 82 GLY A CA 1
ATOM 668 C C . GLY A 1 82 ? 12.001 -21.669 -31.267 1.00 59.66 82 GLY A C 1
ATOM 669 O O . GLY A 1 82 ? 12.543 -21.167 -32.242 1.00 59.66 82 GLY A O 1
ATOM 670 N N . SER A 1 83 ? 12.422 -22.819 -30.731 1.00 55.28 83 SER A N 1
ATOM 671 C CA . SER A 1 83 ? 13.243 -23.763 -31.509 1.00 55.28 83 SER A CA 1
ATOM 672 C C . SER A 1 83 ? 13.297 -25.160 -30.877 1.00 55.28 83 SER A C 1
ATOM 674 O O . SER A 1 83 ? 14.299 -25.558 -30.297 1.00 55.28 83 SER A O 1
ATOM 676 N N . ASP A 1 84 ? 12.214 -25.930 -30.996 1.00 57.28 84 ASP A N 1
ATOM 677 C CA . ASP A 1 84 ? 12.305 -27.395 -30.939 1.00 57.28 84 ASP A CA 1
ATOM 678 C C . ASP A 1 84 ? 11.593 -27.976 -32.166 1.00 57.28 84 ASP A C 1
ATOM 680 O O . ASP A 1 84 ? 10.411 -28.313 -32.166 1.00 57.28 84 ASP A O 1
ATOM 684 N N . ARG A 1 85 ? 12.330 -27.997 -33.277 1.00 52.75 85 ARG A N 1
ATOM 685 C CA . ARG A 1 85 ? 12.111 -28.925 -34.387 1.00 52.75 85 ARG A CA 1
ATOM 686 C C . ARG A 1 85 ? 13.430 -29.654 -34.622 1.00 52.75 85 ARG A C 1
ATOM 688 O O . ARG A 1 85 ? 14.166 -29.325 -35.546 1.00 52.75 85 ARG A O 1
ATOM 695 N N . ARG A 1 86 ? 13.721 -30.627 -33.757 1.00 55.38 86 ARG A N 1
ATOM 696 C CA . ARG A 1 86 ? 14.504 -31.810 -34.144 1.00 55.38 86 ARG A CA 1
ATOM 697 C C . ARG A 1 86 ? 13.613 -32.635 -35.079 1.00 55.38 86 ARG A C 1
ATOM 699 O O . ARG A 1 86 ? 12.465 -32.900 -34.745 1.00 55.38 86 ARG A O 1
ATOM 706 N N . GLU A 1 87 ? 13.948 -32.683 -36.365 1.00 55.00 87 GLU A N 1
ATOM 707 C CA . GLU A 1 87 ? 14.807 -33.705 -36.985 1.00 55.00 87 GLU A CA 1
ATOM 708 C C . GLU A 1 87 ? 14.102 -35.066 -37.024 1.00 55.00 87 GLU A C 1
ATOM 710 O O . GLU A 1 87 ? 13.774 -35.597 -35.971 1.00 55.00 87 GLU A O 1
ATOM 715 N N . VAL A 1 88 ? 13.822 -35.592 -38.225 1.00 56.59 88 VAL A N 1
ATOM 716 C CA . VAL A 1 88 ? 14.459 -36.815 -38.756 1.00 56.59 88 VAL A CA 1
ATOM 717 C C . VAL A 1 88 ? 14.006 -37.102 -40.197 1.00 56.59 88 VAL A C 1
ATOM 719 O O . VAL A 1 88 ? 12.816 -37.205 -40.472 1.00 56.59 88 VAL A O 1
ATOM 722 N N . ASP A 1 89 ? 15.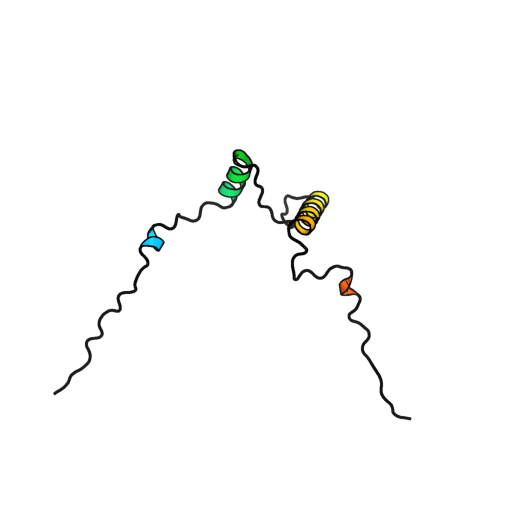022 -37.216 -41.058 1.00 49.31 89 ASP A N 1
ATOM 723 C CA . ASP A 1 89 ? 15.245 -38.239 -42.090 1.00 49.31 89 ASP A CA 1
ATOM 724 C C . ASP A 1 89 ? 14.189 -38.469 -43.186 1.00 49.31 89 ASP A C 1
ATOM 726 O O . ASP A 1 89 ? 13.041 -38.743 -42.873 1.00 49.31 89 ASP A O 1
ATOM 730 N N . HIS A 1 90 ? 14.619 -38.415 -44.455 1.00 45.72 90 HIS A N 1
ATOM 731 C CA . HIS A 1 90 ? 14.286 -39.320 -45.576 1.00 45.72 90 HIS A CA 1
ATOM 732 C C . HIS A 1 90 ? 15.113 -38.877 -46.802 1.00 45.72 90 HIS A C 1
ATOM 734 O O . HIS A 1 90 ? 14.781 -37.881 -47.454 1.00 45.72 90 HIS A O 1
ATOM 740 N N . GLY A 1 91 ? 16.184 -39.618 -47.107 1.00 44.50 91 GLY A N 1
ATOM 741 C CA . GLY A 1 91 ? 16.996 -39.467 -48.321 1.00 44.50 91 GLY A CA 1
ATOM 742 C C . GLY A 1 91 ? 18.000 -40.592 -48.502 1.00 44.50 91 GLY A C 1
ATOM 743 O O . GLY A 1 91 ? 19.060 -40.515 -47.849 1.00 44.50 91 GLY A O 1
#